Protein AF-A0A1B7ND28-F1 (afdb_monomer_lite)

Structure (mmCIF, N/CA/C/O backbone):
data_AF-A0A1B7ND28-F1
#
_entry.id   AF-A0A1B7ND28-F1
#
loop_
_atom_site.group_PDB
_atom_site.id
_atom_site.type_symbol
_atom_site.label_atom_id
_atom_site.label_alt_id
_atom_site.label_comp_id
_atom_site.label_asym_id
_atom_site.label_entity_id
_atom_site.label_seq_id
_atom_site.pdbx_PDB_ins_code
_atom_site.Cartn_x
_atom_site.Cartn_y
_atom_site.Cartn_z
_atom_site.occupancy
_atom_site.B_iso_or_equiv
_atom_site.auth_seq_id
_atom_site.auth_comp_id
_atom_site.auth_asym_id
_atom_site.auth_atom_id
_atom_site.pdbx_PDB_model_num
ATOM 1 N N . MET A 1 1 ? -68.894 58.416 50.153 1.00 42.75 1 MET A N 1
ATOM 2 C CA . MET A 1 1 ? -67.725 58.468 49.259 1.00 42.75 1 MET A CA 1
ATOM 3 C C . MET A 1 1 ? -67.075 57.110 49.312 1.00 42.75 1 MET A C 1
ATOM 5 O O . MET A 1 1 ? -66.572 56.715 50.354 1.00 42.75 1 MET A O 1
ATOM 9 N N . GLU A 1 2 ? -67.240 56.381 48.217 1.00 45.66 2 GLU A N 1
ATOM 10 C CA . GLU A 1 2 ? -66.531 55.149 47.903 1.00 45.66 2 GLU A CA 1
ATOM 11 C C . GLU A 1 2 ? -65.039 55.450 47.722 1.00 45.66 2 GLU A C 1
ATOM 13 O O . GLU A 1 2 ? -64.670 56.550 47.308 1.00 45.66 2 GLU A O 1
ATOM 18 N N . GLY A 1 3 ? -64.194 54.472 48.029 1.00 43.06 3 GLY A N 1
ATOM 19 C CA . GLY A 1 3 ? -62.749 54.578 47.871 1.00 43.06 3 GLY A CA 1
ATOM 20 C C . GLY A 1 3 ? -62.068 53.240 48.123 1.00 43.06 3 GLY A C 1
ATOM 21 O O . GLY A 1 3 ? -61.437 53.050 49.155 1.00 43.06 3 GLY A O 1
ATOM 22 N N . SER A 1 4 ? -62.250 52.312 47.183 1.00 51.44 4 SER A N 1
ATOM 23 C CA . SER A 1 4 ? -61.488 51.068 47.040 1.00 51.44 4 SER A CA 1
ATOM 24 C C . SER A 1 4 ? -60.022 51.331 46.678 1.00 51.44 4 SER A C 1
ATOM 26 O O . SER A 1 4 ? -59.762 52.146 45.799 1.00 51.44 4 SER A O 1
ATOM 28 N N . ALA A 1 5 ? -59.097 50.559 47.255 1.00 51.59 5 ALA A N 1
ATOM 29 C CA . ALA A 1 5 ? -57.836 50.124 46.631 1.00 51.59 5 ALA A CA 1
ATOM 30 C C . ALA A 1 5 ? -57.234 49.008 47.510 1.00 51.59 5 ALA A C 1
ATOM 32 O O . ALA A 1 5 ? -56.714 49.267 48.587 1.00 51.59 5 ALA A O 1
ATOM 33 N N . GLN A 1 6 ? -57.572 47.749 47.228 1.00 49.66 6 GLN A N 1
ATOM 34 C CA . GLN A 1 6 ? -56.722 46.805 46.486 1.00 49.66 6 GLN A CA 1
ATOM 35 C C . GLN A 1 6 ? -55.435 46.417 47.232 1.00 49.66 6 GLN A C 1
ATOM 37 O O . GLN A 1 6 ? -54.371 46.998 47.046 1.00 49.66 6 GLN A O 1
ATOM 42 N N . GLU A 1 7 ? -55.554 45.348 48.019 1.00 49.62 7 GLU A N 1
ATOM 43 C CA . GLU A 1 7 ? -54.448 44.468 48.387 1.00 49.62 7 GLU A CA 1
ATOM 44 C C . GLU A 1 7 ? -53.919 43.797 47.109 1.00 49.62 7 GLU A C 1
ATOM 46 O O . GLU A 1 7 ? -54.600 42.975 46.491 1.00 49.62 7 GLU A O 1
ATOM 51 N N . SER A 1 8 ? -52.715 44.171 46.667 1.00 47.38 8 SER A N 1
ATOM 52 C CA . SER A 1 8 ? -52.038 43.484 45.568 1.00 47.38 8 SER A CA 1
ATOM 53 C C . SER A 1 8 ? -51.200 42.332 46.110 1.00 47.38 8 SER A C 1
ATOM 55 O O . SER A 1 8 ? -50.167 42.519 46.752 1.00 47.38 8 SER A O 1
ATOM 57 N N . CYS A 1 9 ? -51.679 41.140 45.791 1.00 46.09 9 CYS A N 1
ATOM 58 C CA . CYS A 1 9 ? -50.982 39.870 45.803 1.00 46.09 9 CYS A CA 1
ATOM 59 C C . CYS A 1 9 ? -49.614 39.942 45.098 1.00 46.09 9 CYS A C 1
ATOM 61 O O . CYS A 1 9 ? -49.544 40.292 43.922 1.00 46.09 9 CYS A O 1
ATOM 63 N N . THR A 1 10 ? -48.557 39.499 45.778 1.00 43.78 10 THR A N 1
ATOM 64 C CA . THR A 1 10 ? -47.412 38.837 45.135 1.00 43.78 10 THR A CA 1
ATOM 65 C C . THR A 1 10 ? -46.958 37.687 46.024 1.00 43.78 10 THR A C 1
ATOM 67 O O . THR A 1 10 ? -46.136 37.851 46.923 1.00 43.78 10 THR A O 1
ATOM 70 N N . THR A 1 11 ? -47.525 36.506 45.789 1.00 49.38 11 THR A N 1
ATOM 71 C CA . THR A 1 11 ? -46.977 35.245 46.283 1.00 49.38 11 THR A CA 1
ATOM 72 C C . THR A 1 11 ? -45.696 34.944 45.513 1.00 49.38 11 THR A C 1
ATOM 74 O O . THR A 1 11 ? -45.744 34.665 44.314 1.00 49.38 11 THR A O 1
ATOM 77 N N . ASN A 1 12 ? -44.556 34.969 46.201 1.00 45.25 12 ASN A N 1
ATOM 78 C CA . ASN A 1 12 ? -43.350 34.302 45.730 1.00 45.25 12 ASN A CA 1
ATOM 79 C C . ASN A 1 12 ? -43.661 32.803 45.630 1.00 45.25 12 ASN A C 1
ATOM 81 O O . ASN A 1 12 ? -43.697 32.100 46.635 1.00 45.25 12 ASN A O 1
ATOM 85 N N . SER A 1 13 ? -43.937 32.326 44.417 1.00 44.53 13 SER A N 1
ATOM 86 C CA . SER A 1 13 ? -43.979 30.900 44.107 1.00 44.53 13 SER A CA 1
ATOM 87 C C . SER A 1 13 ? -42.540 30.391 44.051 1.00 44.53 13 SER A C 1
ATOM 89 O O . SER A 1 13 ? -41.927 30.281 42.992 1.00 44.53 13 SER A O 1
ATOM 91 N N . THR A 1 14 ? -41.964 30.126 45.220 1.00 46.34 14 THR A N 1
ATOM 92 C CA . THR A 1 14 ? -40.871 29.164 45.328 1.00 46.34 14 THR A CA 1
ATOM 93 C C . THR A 1 14 ? -41.498 27.789 45.153 1.00 46.34 14 THR A C 1
ATOM 95 O O . THR A 1 14 ? -42.226 27.308 46.019 1.00 46.34 14 THR A O 1
ATOM 98 N N . PHE A 1 15 ? -41.291 27.194 43.978 1.00 45.75 15 PHE A N 1
ATOM 99 C CA . PHE A 1 15 ? -41.587 25.791 43.709 1.00 45.75 15 PHE A CA 1
ATOM 100 C C . PHE A 1 15 ? -40.728 24.910 44.630 1.00 45.75 15 PHE A C 1
ATOM 102 O O . PHE A 1 15 ? -39.683 24.405 44.228 1.00 45.75 15 PHE A O 1
ATOM 109 N N . ASP A 1 16 ? -41.174 24.708 45.868 1.00 50.19 16 ASP A N 1
ATOM 110 C CA . ASP A 1 16 ? -40.684 23.629 46.721 1.00 50.19 16 ASP A CA 1
ATOM 111 C C . ASP A 1 16 ? -41.295 22.320 46.208 1.00 50.19 16 ASP A C 1
ATOM 113 O O . ASP A 1 16 ? -42.334 21.851 46.675 1.00 50.19 16 ASP A O 1
ATOM 117 N N . HIS A 1 17 ? -40.671 21.731 45.184 1.00 58.88 17 HIS A N 1
ATOM 118 C CA . HIS A 1 17 ? -40.895 20.326 44.851 1.00 58.88 17 HIS A CA 1
ATOM 119 C C . HIS A 1 17 ? -40.363 19.474 46.008 1.00 58.88 17 HIS A C 1
ATOM 121 O O . HIS A 1 17 ? -39.187 19.113 46.054 1.00 58.88 17 HIS A O 1
ATOM 127 N N . GLN A 1 18 ? -41.234 19.171 46.972 1.00 62.00 18 GLN A N 1
ATOM 128 C CA . GLN A 1 18 ? -40.961 18.150 47.975 1.00 62.00 18 GLN A CA 1
ATOM 129 C C . GLN A 1 18 ? -40.888 16.798 47.265 1.00 62.00 18 GLN A C 1
ATOM 131 O O . GLN A 1 18 ? -41.914 16.195 46.954 1.00 62.00 18 GLN A O 1
ATOM 136 N N . ILE A 1 19 ? -39.662 16.349 46.993 1.00 66.81 19 ILE A N 1
ATOM 137 C CA . ILE A 1 19 ? -39.383 15.025 46.437 1.00 66.81 19 ILE A CA 1
ATOM 138 C C . ILE A 1 19 ? -40.032 13.989 47.352 1.00 66.81 19 ILE A C 1
ATOM 140 O O . ILE A 1 19 ? -39.739 13.909 48.550 1.00 66.81 19 ILE A O 1
ATOM 144 N N . THR A 1 20 ? -40.939 13.200 46.791 1.00 80.50 20 THR A N 1
ATOM 145 C CA . THR A 1 20 ? -41.683 12.202 47.549 1.00 80.50 20 THR A CA 1
ATOM 146 C C . THR A 1 20 ? -40.748 11.077 47.997 1.00 80.50 20 THR A C 1
ATOM 148 O O . THR A 1 20 ? -39.746 10.755 47.356 1.00 80.50 20 THR A O 1
ATOM 151 N N . GLN A 1 21 ? -41.065 10.424 49.117 1.00 79.75 21 GLN A N 1
ATOM 152 C CA . GLN A 1 21 ? -40.276 9.281 49.599 1.00 79.75 21 GLN A CA 1
ATOM 153 C C . GLN A 1 21 ? -40.171 8.152 48.556 1.00 79.75 21 GLN A C 1
ATOM 155 O O . GLN A 1 21 ? -39.178 7.425 48.529 1.00 79.75 21 GLN A O 1
ATOM 160 N N . TRP A 1 22 ? -41.170 8.031 47.678 1.00 79.69 22 TRP A N 1
ATOM 161 C CA . TRP A 1 22 ? -41.182 7.075 46.575 1.00 79.69 22 TRP A CA 1
ATOM 162 C C . TRP A 1 22 ? -40.170 7.428 45.483 1.00 79.69 22 TRP A C 1
ATOM 164 O O . TRP A 1 22 ? -39.409 6.554 45.081 1.00 79.69 22 TRP A O 1
ATOM 174 N N . GLU A 1 23 ? -40.089 8.696 45.076 1.00 79.19 23 GLU A N 1
ATOM 175 C CA . GLU A 1 23 ? -39.084 9.173 44.114 1.00 79.19 23 GLU A CA 1
ATOM 176 C C . GLU A 1 23 ? -37.661 9.014 44.662 1.00 79.19 23 GLU A C 1
ATOM 178 O O . GLU A 1 23 ? -36.769 8.555 43.953 1.00 79.19 23 GLU A O 1
ATOM 183 N N . ASN A 1 24 ? -37.456 9.289 45.955 1.00 82.44 24 ASN A N 1
ATOM 184 C CA . ASN A 1 24 ? -36.169 9.053 46.613 1.00 82.44 24 ASN A CA 1
ATOM 185 C C . ASN A 1 24 ? -35.783 7.567 46.617 1.00 82.44 24 ASN A C 1
ATOM 187 O O . ASN A 1 24 ? -34.635 7.217 46.344 1.00 82.44 24 ASN A O 1
ATOM 191 N N . ARG A 1 25 ? -36.735 6.673 46.902 1.00 83.94 25 ARG A N 1
ATOM 192 C CA . ARG A 1 25 ? -36.497 5.225 46.875 1.00 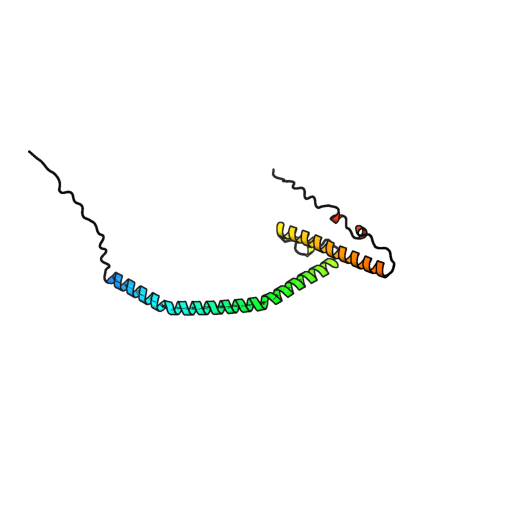83.94 25 ARG A CA 1
ATOM 193 C C . ARG A 1 25 ? -36.154 4.732 45.468 1.00 83.94 25 ARG A C 1
ATOM 195 O O . ARG A 1 25 ? -35.274 3.883 45.330 1.00 83.94 25 ARG A O 1
ATOM 202 N N . ASP A 1 26 ? -36.832 5.243 44.447 1.00 85.12 26 ASP A N 1
ATOM 203 C CA . ASP A 1 26 ? -36.615 4.824 43.061 1.00 85.12 26 ASP A CA 1
ATOM 204 C C . ASP A 1 26 ? -35.274 5.340 42.511 1.00 85.12 26 ASP A C 1
ATOM 206 O O . ASP A 1 26 ? -34.514 4.589 41.890 1.00 85.12 26 ASP A O 1
ATOM 210 N N . ALA A 1 27 ? -34.907 6.580 42.854 1.00 82.81 27 ALA A N 1
ATOM 211 C CA . ALA A 1 27 ? -33.592 7.145 42.560 1.00 82.81 27 ALA A CA 1
ATOM 212 C C . ALA A 1 27 ? -32.461 6.346 43.232 1.00 82.81 27 ALA A C 1
ATOM 214 O O . ALA A 1 27 ? -31.471 6.011 42.581 1.00 82.81 27 ALA A O 1
ATOM 215 N N . LEU A 1 28 ? -32.628 5.968 44.505 1.00 83.00 28 LEU A N 1
ATOM 216 C CA . LEU A 1 28 ? -31.667 5.123 45.219 1.00 83.00 28 LEU A CA 1
ATOM 217 C C . LEU A 1 28 ? -31.552 3.733 44.588 1.00 83.00 28 LEU A C 1
ATOM 219 O O . LEU A 1 28 ? -30.445 3.248 44.390 1.00 83.00 28 LEU A O 1
ATOM 223 N N . CYS A 1 29 ? -32.671 3.108 44.215 1.00 85.56 29 CYS A N 1
ATOM 224 C CA . CYS A 1 29 ? -32.656 1.792 43.577 1.00 85.56 29 CYS A CA 1
ATOM 225 C C . CYS A 1 29 ? -31.971 1.830 42.201 1.00 85.56 29 CYS A C 1
ATOM 227 O O . CYS A 1 29 ? -31.218 0.920 41.848 1.00 85.56 29 CYS A O 1
ATOM 229 N N . THR A 1 30 ? -32.188 2.905 41.441 1.00 84.88 30 THR A N 1
ATOM 230 C CA . THR A 1 30 ? -31.516 3.146 40.159 1.00 84.88 30 THR A CA 1
ATOM 231 C C . THR A 1 30 ? -30.016 3.359 40.351 1.00 84.88 30 THR A C 1
ATOM 233 O O . THR A 1 30 ? -29.222 2.755 39.633 1.00 84.88 30 THR A O 1
ATOM 236 N N . LEU A 1 31 ? -29.618 4.143 41.357 1.00 79.25 31 LEU A N 1
ATOM 237 C CA . LEU A 1 31 ? -28.215 4.361 41.704 1.00 79.25 31 LEU A CA 1
ATOM 238 C C . LEU A 1 31 ? -27.523 3.053 42.104 1.00 79.25 31 LEU A C 1
ATOM 240 O O . LEU A 1 31 ? -26.437 2.779 41.608 1.00 79.25 31 LEU A O 1
ATOM 244 N N . THR A 1 32 ? -28.153 2.222 42.940 1.00 80.56 32 THR A N 1
ATOM 245 C CA . THR A 1 32 ? -27.598 0.919 43.337 1.00 80.56 32 THR A CA 1
ATOM 246 C C . THR A 1 32 ? -27.384 0.016 42.126 1.00 80.56 32 THR A C 1
ATOM 248 O O . THR A 1 32 ? -26.287 -0.496 41.946 1.00 80.56 32 THR A O 1
ATOM 251 N N . LYS A 1 33 ? -28.372 -0.096 41.225 1.00 81.69 33 LYS A N 1
ATOM 252 C CA . LYS A 1 33 ? -28.216 -0.861 39.974 1.00 81.69 33 LYS A CA 1
ATOM 253 C C . LYS A 1 33 ? -27.081 -0.326 39.099 1.00 81.69 33 LYS A C 1
ATOM 255 O O . LYS A 1 33 ? -26.376 -1.110 38.468 1.00 81.69 33 LYS A O 1
ATOM 260 N N . LEU A 1 34 ? -26.910 0.997 39.048 1.00 73.12 34 LEU A N 1
ATOM 261 C CA . LEU A 1 34 ? -25.834 1.624 38.288 1.00 73.12 34 LEU A CA 1
ATOM 262 C C . LEU A 1 34 ? -24.470 1.282 38.899 1.00 73.12 34 LEU A C 1
ATOM 264 O O . LEU A 1 34 ? -23.587 0.823 38.180 1.00 73.12 34 LEU A O 1
ATOM 268 N N . VAL A 1 35 ? -24.324 1.434 40.217 1.00 76.06 35 VAL A N 1
ATOM 269 C CA . VAL A 1 35 ? -23.106 1.099 40.971 1.00 76.06 35 VAL A CA 1
ATOM 270 C C . VAL A 1 35 ? -22.758 -0.383 40.823 1.00 76.06 35 VAL A C 1
ATOM 272 O O . VAL A 1 35 ? -21.609 -0.704 40.537 1.00 76.06 35 VAL A O 1
ATOM 275 N N . ASP A 1 36 ? -23.746 -1.273 40.905 1.00 79.06 36 ASP A N 1
ATOM 276 C CA . ASP A 1 36 ? -23.551 -2.717 40.727 1.00 79.06 36 ASP A CA 1
ATOM 277 C C . ASP A 1 36 ? -23.125 -3.082 39.292 1.00 79.06 36 ASP A C 1
ATOM 279 O O . ASP A 1 36 ? -22.480 -4.108 39.068 1.0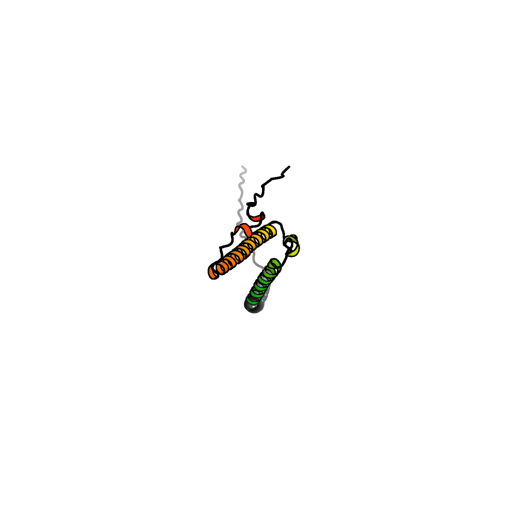0 79.06 36 ASP A O 1
ATOM 283 N N . SER A 1 37 ? -23.453 -2.241 38.304 1.00 75.62 37 SER A N 1
ATOM 284 C CA . SER A 1 37 ? -23.070 -2.443 36.901 1.00 75.62 37 SER A CA 1
ATOM 285 C C . SER A 1 37 ? -21.663 -1.938 36.552 1.00 75.62 37 SER A C 1
ATOM 287 O O . SER A 1 37 ? -21.079 -2.413 35.575 1.00 75.62 37 SER A O 1
ATOM 289 N N . VAL A 1 38 ? -21.082 -1.030 37.348 1.00 72.94 38 VAL A N 1
ATOM 290 C CA . VAL A 1 38 ? -19.741 -0.457 37.106 1.00 72.94 38 VAL A CA 1
ATOM 291 C C . VAL A 1 38 ? -18.639 -1.530 37.033 1.00 72.94 38 VAL A C 1
ATOM 293 O O . VAL A 1 38 ? -17.911 -1.540 36.040 1.00 72.94 38 VAL A O 1
ATOM 296 N N . PRO A 1 39 ? -18.549 -2.513 37.953 1.00 77.19 39 PRO A N 1
ATOM 297 C CA . PRO A 1 39 ? -17.541 -3.577 37.866 1.00 77.19 39 PRO A CA 1
ATOM 298 C C . PRO A 1 39 ? -17.661 -4.433 36.592 1.00 77.19 39 PRO A C 1
ATOM 300 O O . PRO A 1 39 ? -16.668 -4.924 36.049 1.00 77.19 39 PRO A O 1
ATOM 303 N N . VAL A 1 40 ? -18.885 -4.612 36.084 1.00 80.31 40 VAL A N 1
ATOM 304 C CA . VAL A 1 40 ? -19.146 -5.355 34.840 1.00 80.31 40 VAL A CA 1
ATOM 305 C C . VAL A 1 40 ? -18.707 -4.543 33.618 1.00 80.31 40 VAL A C 1
ATOM 307 O O . VAL A 1 40 ? -18.227 -5.107 32.636 1.00 80.31 40 VAL A O 1
ATOM 310 N N . LEU A 1 41 ? -18.843 -3.218 33.662 1.00 75.75 41 LEU A N 1
ATOM 311 C CA . LEU A 1 41 ? -18.348 -2.339 32.603 1.00 75.75 41 LEU A CA 1
ATOM 312 C C . LEU A 1 41 ? -16.818 -2.288 32.591 1.00 75.75 41 LEU A C 1
ATOM 314 O O . LEU A 1 41 ? -16.229 -2.446 31.524 1.00 75.75 41 LEU A O 1
ATOM 318 N N . ASP A 1 42 ? -16.176 -2.175 33.753 1.00 81.31 42 ASP A N 1
ATOM 319 C CA . ASP A 1 42 ? -14.712 -2.149 33.860 1.00 81.31 42 ASP A CA 1
ATOM 320 C C . ASP A 1 42 ? -14.074 -3.443 33.338 1.00 81.31 42 ASP A C 1
ATOM 322 O O . ASP A 1 42 ? -13.107 -3.414 32.572 1.00 81.31 42 ASP A O 1
ATOM 326 N N . THR A 1 43 ? -14.654 -4.597 33.680 1.00 82.94 43 THR A N 1
ATOM 327 C CA . THR A 1 43 ? -14.192 -5.897 33.164 1.00 82.94 43 THR A CA 1
ATOM 328 C C . THR A 1 43 ? -14.346 -6.003 31.646 1.00 82.94 43 THR A C 1
ATOM 330 O O . THR A 1 43 ? -13.405 -6.416 30.966 1.00 82.94 43 THR A O 1
ATOM 333 N N . ARG A 1 44 ? -15.471 -5.546 31.082 1.00 77.94 44 ARG A N 1
ATOM 334 C CA . ARG A 1 44 ? -15.687 -5.512 29.623 1.00 77.94 44 ARG A CA 1
ATOM 335 C C . ARG A 1 44 ? -14.749 -4.549 28.897 1.00 77.94 44 ARG A C 1
ATOM 337 O O . ARG A 1 44 ? -14.314 -4.852 27.784 1.00 77.94 44 ARG A O 1
ATOM 344 N N . ILE A 1 45 ? -14.425 -3.404 29.499 1.00 84.06 45 ILE A N 1
ATOM 345 C CA . ILE A 1 45 ? -13.454 -2.448 28.949 1.00 84.06 45 ILE A CA 1
ATOM 346 C C . ILE A 1 45 ? -12.066 -3.094 28.891 1.00 84.06 45 ILE A C 1
ATOM 348 O O . ILE A 1 45 ? -11.419 -3.046 27.845 1.00 84.06 45 ILE A O 1
ATOM 352 N N . LEU A 1 46 ? -11.640 -3.768 29.964 1.00 87.75 46 LEU A N 1
ATOM 353 C CA . LEU A 1 46 ? -10.360 -4.483 30.009 1.00 87.75 46 LEU A CA 1
ATOM 354 C C . LEU A 1 46 ? -10.288 -5.629 28.988 1.00 87.75 46 LEU A C 1
ATOM 356 O O . LEU A 1 46 ? -9.266 -5.810 28.327 1.00 87.75 46 LEU A O 1
ATOM 360 N N . GLU A 1 47 ? -11.361 -6.402 28.825 1.00 86.75 47 GLU A N 1
ATOM 361 C CA . GLU A 1 47 ? -11.434 -7.448 27.797 1.00 86.75 47 GLU A CA 1
ATOM 362 C C . GLU A 1 47 ? -11.363 -6.868 26.381 1.00 86.75 47 GLU A C 1
ATOM 364 O O . GLU A 1 47 ? -10.633 -7.387 25.536 1.00 86.75 47 GLU A O 1
ATOM 369 N N . SER A 1 48 ? -12.057 -5.755 26.137 1.00 80.94 48 SER A N 1
ATOM 370 C CA . SER A 1 48 ? -12.027 -5.056 24.849 1.00 80.94 48 SER A CA 1
ATOM 371 C C . SER A 1 48 ? -10.629 -4.522 24.533 1.00 80.94 48 SER A C 1
ATOM 373 O O . SER A 1 48 ? -10.153 -4.691 23.412 1.00 80.94 48 SER A O 1
ATOM 375 N N . GLN A 1 49 ? -9.935 -3.949 25.522 1.00 86.88 49 GLN A N 1
ATOM 376 C CA . GLN A 1 49 ? -8.539 -3.522 25.381 1.00 86.88 49 GLN A CA 1
ATOM 377 C C . GLN A 1 49 ? -7.627 -4.701 25.026 1.00 86.88 49 GLN A C 1
ATOM 379 O O . GLN A 1 49 ? -6.891 -4.623 24.049 1.00 86.88 49 GLN A O 1
ATOM 384 N N . ARG A 1 50 ? -7.750 -5.840 25.720 1.00 90.12 50 ARG A N 1
ATOM 385 C CA . ARG A 1 50 ? -6.965 -7.049 25.408 1.00 90.12 50 ARG A CA 1
ATOM 386 C C . ARG A 1 50 ? -7.218 -7.578 23.994 1.00 90.12 50 ARG A C 1
ATOM 388 O O . ARG A 1 50 ? -6.288 -8.051 23.340 1.00 90.12 50 ARG A O 1
ATOM 395 N N . LEU A 1 51 ? -8.464 -7.532 23.520 1.00 90.38 51 LEU A N 1
ATOM 396 C CA . LEU A 1 51 ? -8.809 -7.933 22.153 1.00 90.38 51 LEU A CA 1
ATOM 397 C C . LEU A 1 51 ? -8.214 -6.975 21.116 1.00 90.38 51 LEU A C 1
ATOM 399 O O . LEU A 1 51 ? -7.695 -7.439 20.100 1.00 90.38 51 LEU A O 1
ATOM 403 N N . LEU A 1 52 ? -8.252 -5.667 21.381 1.00 88.81 52 LEU A N 1
ATOM 404 C CA . LEU A 1 52 ? -7.637 -4.652 20.526 1.00 88.81 52 LEU A CA 1
ATOM 405 C C . LEU A 1 52 ? -6.116 -4.803 20.473 1.00 88.81 52 LEU A C 1
ATOM 407 O O . LEU A 1 52 ? -5.555 -4.792 19.379 1.00 88.81 52 LEU A O 1
ATOM 411 N N . ASP A 1 53 ? -5.464 -5.032 21.612 1.00 90.50 53 ASP A N 1
ATOM 412 C CA . ASP A 1 53 ? -4.019 -5.266 21.676 1.00 90.50 53 ASP A CA 1
ATOM 413 C C . ASP A 1 53 ? -3.630 -6.503 20.861 1.00 90.50 53 ASP A C 1
ATOM 415 O O . ASP A 1 53 ? -2.723 -6.451 20.030 1.00 90.50 53 ASP A O 1
ATOM 419 N N . ARG A 1 54 ? -4.379 -7.603 21.012 1.00 89.00 54 ARG A N 1
ATOM 420 C CA . ARG A 1 54 ? -4.154 -8.831 20.238 1.00 89.00 54 ARG A CA 1
ATOM 421 C C . ARG A 1 54 ? -4.368 -8.617 18.739 1.00 89.00 54 ARG A C 1
ATOM 423 O O . ARG A 1 54 ? -3.595 -9.132 17.932 1.00 89.00 54 ARG A O 1
ATOM 430 N N . ALA A 1 55 ? -5.394 -7.860 18.354 1.00 82.44 55 ALA A N 1
ATOM 431 C CA . ALA A 1 55 ? -5.632 -7.502 16.959 1.00 82.44 55 ALA A CA 1
ATOM 432 C C . ALA A 1 55 ? -4.501 -6.624 16.399 1.00 82.44 55 ALA A C 1
ATOM 434 O O . ALA A 1 55 ? -4.056 -6.847 15.274 1.00 82.44 55 ALA A O 1
ATOM 435 N N . ALA A 1 56 ? -3.987 -5.675 17.185 1.00 85.12 56 ALA A N 1
ATOM 436 C CA . ALA A 1 56 ? -2.851 -4.842 16.803 1.00 85.12 56 ALA A CA 1
ATOM 437 C C . ALA A 1 56 ? -1.572 -5.671 16.603 1.00 85.12 56 ALA A C 1
ATOM 439 O O . ALA A 1 56 ? -0.855 -5.453 15.623 1.00 85.12 56 ALA A O 1
ATOM 440 N N . THR A 1 57 ? -1.311 -6.663 17.462 1.00 87.69 57 THR A N 1
ATOM 441 C CA . THR A 1 57 ? -0.186 -7.597 17.283 1.00 87.69 57 THR A CA 1
ATOM 442 C C . THR A 1 57 ? -0.322 -8.384 15.981 1.00 87.69 57 THR A C 1
ATOM 444 O O . THR A 1 57 ? 0.598 -8.374 15.168 1.00 87.69 57 THR A O 1
ATOM 447 N N . LEU A 1 58 ? -1.495 -8.975 15.724 1.00 85.44 58 LEU A N 1
ATOM 448 C CA . LEU A 1 58 ? -1.755 -9.719 14.487 1.00 85.44 58 LEU A CA 1
ATOM 449 C C . LEU A 1 58 ? -1.592 -8.841 13.240 1.00 85.44 58 LEU A C 1
ATOM 451 O O . LEU A 1 58 ? -0.989 -9.264 12.258 1.00 85.44 58 LEU A O 1
ATOM 455 N N . MET A 1 59 ? -2.084 -7.600 13.271 1.00 78.31 59 MET A N 1
ATOM 456 C CA . MET A 1 59 ? -1.869 -6.658 12.170 1.00 78.31 59 MET A CA 1
ATOM 457 C C . MET A 1 59 ? -0.382 -6.354 11.972 1.00 78.31 59 MET A C 1
ATOM 459 O O . MET A 1 59 ? 0.089 -6.335 10.838 1.00 78.31 59 MET A O 1
ATOM 463 N N . THR A 1 60 ? 0.374 -6.175 13.054 1.00 83.50 60 THR A N 1
ATOM 464 C CA . THR A 1 60 ? 1.820 -5.917 12.989 1.00 83.50 60 THR A CA 1
ATOM 465 C C . THR A 1 60 ? 2.585 -7.096 12.380 1.00 83.50 60 THR A C 1
ATOM 467 O O . THR A 1 60 ? 3.535 -6.880 11.631 1.00 83.50 60 THR A O 1
ATOM 470 N N . GLU A 1 61 ? 2.152 -8.332 12.635 1.00 83.44 61 GLU A N 1
ATOM 471 C CA . GLU A 1 61 ? 2.749 -9.547 12.063 1.00 83.44 61 GLU A CA 1
ATOM 472 C C . GLU A 1 61 ? 2.380 -9.758 10.585 1.00 83.44 61 GLU A C 1
ATOM 474 O O . GLU A 1 61 ? 3.217 -10.171 9.783 1.00 83.44 61 GLU A O 1
ATOM 479 N N . VAL A 1 62 ? 1.137 -9.452 10.197 1.00 80.50 62 VAL A N 1
ATOM 480 C CA . VAL A 1 62 ? 0.625 -9.710 8.839 1.00 80.50 62 VAL A CA 1
ATOM 481 C C . VAL A 1 62 ? 1.026 -8.618 7.841 1.00 80.50 62 VAL A C 1
ATOM 483 O O . VAL A 1 62 ? 1.271 -8.912 6.668 1.00 80.50 62 VAL A O 1
ATOM 486 N N . VAL A 1 63 ? 1.123 -7.356 8.274 1.00 80.75 63 VAL A N 1
ATOM 487 C CA . VAL A 1 63 ? 1.429 -6.208 7.398 1.00 80.75 63 VAL A CA 1
ATOM 488 C C . VAL A 1 63 ? 2.743 -6.369 6.613 1.00 80.75 63 VAL A C 1
ATOM 490 O O . VAL A 1 63 ? 2.732 -6.092 5.409 1.00 80.75 63 VAL A O 1
ATOM 493 N N . PRO A 1 64 ? 3.861 -6.833 7.204 1.00 82.69 64 PRO A N 1
ATOM 494 C CA . PRO A 1 64 ? 5.098 -7.076 6.464 1.00 82.69 64 PRO A CA 1
ATOM 495 C C . PRO A 1 64 ? 4.932 -8.105 5.340 1.00 82.69 64 PRO A C 1
ATOM 497 O O . PRO A 1 64 ? 5.336 -7.832 4.210 1.00 82.69 64 PRO A O 1
ATOM 500 N N . GLY A 1 65 ? 4.275 -9.237 5.617 1.00 80.06 65 GLY A N 1
ATOM 501 C CA . GLY A 1 65 ? 4.033 -10.282 4.618 1.00 80.06 65 GLY A CA 1
ATOM 502 C C . GLY A 1 65 ? 3.110 -9.812 3.492 1.00 80.06 65 GLY A C 1
ATOM 503 O O . GLY A 1 65 ? 3.354 -10.092 2.319 1.00 80.06 65 GLY A O 1
ATOM 504 N N . LEU A 1 66 ? 2.092 -9.013 3.823 1.00 75.69 66 LEU A N 1
ATOM 505 C CA . LEU A 1 66 ? 1.224 -8.390 2.825 1.00 75.69 66 LEU A CA 1
ATOM 506 C C . LEU A 1 66 ? 1.999 -7.400 1.944 1.00 75.69 66 LEU A C 1
ATOM 508 O O . LEU A 1 66 ? 1.819 -7.379 0.726 1.00 75.69 66 LEU A O 1
ATOM 512 N N . ARG A 1 67 ? 2.885 -6.595 2.540 1.00 79.88 67 ARG A N 1
ATOM 513 C CA . ARG A 1 67 ? 3.739 -5.658 1.801 1.00 79.88 67 ARG A CA 1
ATOM 514 C C . ARG A 1 67 ? 4.671 -6.396 0.846 1.00 79.88 67 ARG A C 1
ATOM 516 O O . ARG A 1 67 ? 4.792 -5.986 -0.306 1.00 79.88 67 ARG A O 1
ATOM 523 N N . GLU A 1 68 ? 5.294 -7.480 1.297 1.00 81.25 68 GLU A N 1
ATOM 524 C CA . GLU A 1 68 ? 6.153 -8.317 0.459 1.00 81.25 68 GLU A CA 1
ATOM 525 C C . GLU A 1 68 ? 5.373 -8.947 -0.703 1.00 81.25 68 GLU A C 1
ATOM 527 O O . GLU A 1 68 ? 5.803 -8.850 -1.854 1.00 81.25 68 GLU A O 1
ATOM 532 N N . ALA A 1 69 ? 4.181 -9.492 -0.442 1.00 76.62 69 ALA A N 1
ATOM 533 C CA . ALA A 1 69 ? 3.306 -10.038 -1.478 1.00 76.62 69 ALA A CA 1
A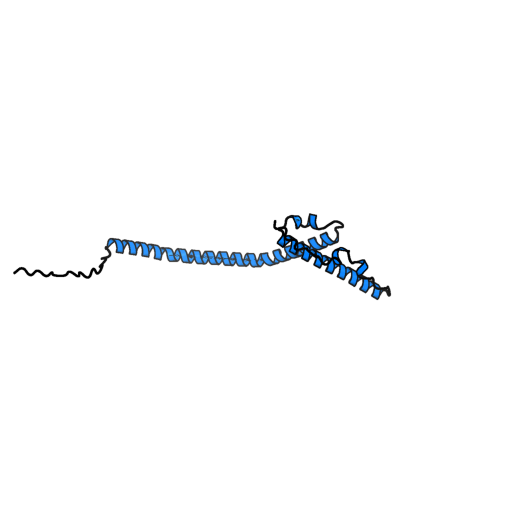TOM 534 C C . ALA A 1 69 ? 2.887 -8.975 -2.511 1.00 76.62 69 ALA A C 1
ATOM 536 O O . ALA A 1 69 ? 2.901 -9.239 -3.716 1.00 76.62 69 ALA A O 1
ATOM 537 N N . CYS A 1 70 ? 2.566 -7.755 -2.069 1.00 77.56 70 CYS A N 1
ATOM 538 C CA . CYS A 1 70 ? 2.258 -6.633 -2.958 1.00 77.56 70 CYS A CA 1
ATOM 539 C C . CYS A 1 70 ? 3.454 -6.249 -3.839 1.00 77.56 70 CYS A C 1
ATOM 541 O O . CYS A 1 70 ? 3.290 -6.114 -5.051 1.00 77.56 70 CYS A O 1
ATOM 543 N N . MET A 1 71 ? 4.655 -6.138 -3.262 1.00 79.44 71 MET A N 1
ATOM 544 C CA . MET A 1 7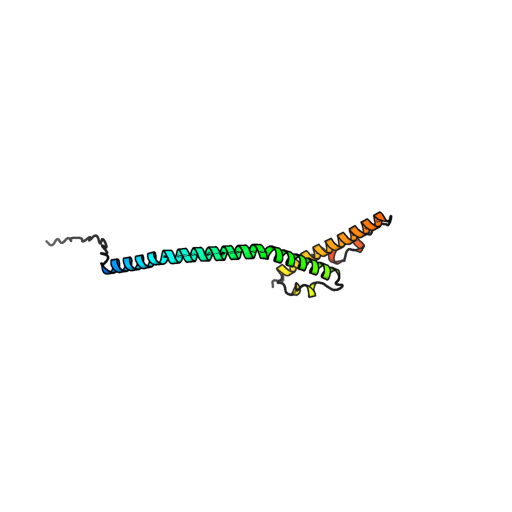1 ? 5.885 -5.845 -4.011 1.00 79.44 71 MET A CA 1
ATOM 545 C C . MET A 1 71 ? 6.211 -6.955 -5.021 1.00 79.44 71 MET A C 1
ATOM 547 O O . MET A 1 71 ? 6.595 -6.680 -6.158 1.00 79.44 71 MET A O 1
ATOM 551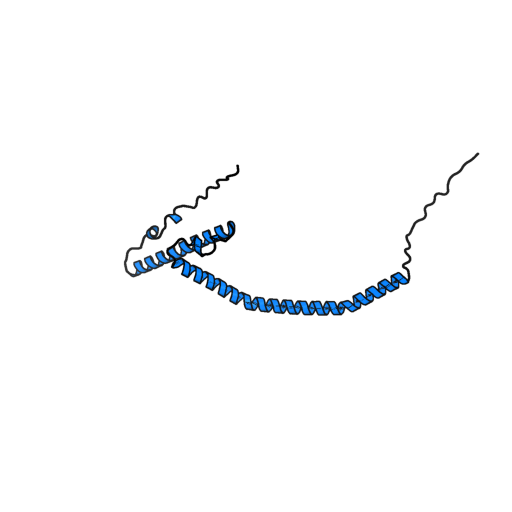 N N . MET A 1 72 ? 6.029 -8.220 -4.633 1.00 79.44 72 MET A N 1
ATOM 552 C CA . MET A 1 72 ? 6.240 -9.366 -5.519 1.00 79.44 72 MET A CA 1
ATOM 553 C C . MET A 1 72 ? 5.249 -9.354 -6.687 1.00 79.44 72 MET A C 1
ATOM 555 O O . MET A 1 72 ? 5.650 -9.560 -7.831 1.00 79.44 72 MET A O 1
ATOM 559 N N . ARG A 1 73 ? 3.975 -9.041 -6.422 1.00 81.94 73 ARG A N 1
ATOM 560 C CA . ARG A 1 73 ? 2.949 -8.858 -7.456 1.00 81.94 73 ARG A CA 1
ATOM 561 C C . ARG A 1 73 ? 3.323 -7.741 -8.427 1.00 81.94 73 ARG A C 1
ATOM 563 O O . ARG A 1 73 ? 3.245 -7.955 -9.630 1.00 81.94 73 ARG A O 1
ATOM 570 N N . GLU A 1 74 ? 3.767 -6.585 -7.934 1.00 76.62 74 GLU A N 1
ATOM 571 C CA . GLU A 1 74 ? 4.208 -5.467 -8.783 1.00 76.62 74 GLU A CA 1
ATOM 572 C C . GLU A 1 74 ? 5.398 -5.844 -9.673 1.00 76.62 74 GLU A C 1
ATOM 574 O O . GLU A 1 74 ? 5.436 -5.495 -10.857 1.00 76.62 74 GLU A O 1
ATOM 579 N N . LYS A 1 75 ? 6.356 -6.598 -9.128 1.00 78.06 75 LYS A N 1
ATOM 580 C CA . LYS A 1 75 ? 7.506 -7.084 -9.892 1.00 78.06 75 LYS A CA 1
ATOM 581 C C . LYS A 1 75 ? 7.084 -8.069 -10.982 1.00 78.06 75 LYS A C 1
ATOM 583 O O . LYS A 1 75 ? 7.465 -7.892 -12.134 1.00 78.06 75 LYS A O 1
ATOM 588 N N . LEU A 1 76 ? 6.241 -9.046 -10.643 1.00 73.50 76 LEU A N 1
ATOM 589 C CA . LEU A 1 76 ? 5.698 -10.010 -11.603 1.00 73.50 76 LEU A CA 1
ATOM 590 C C . LEU A 1 76 ? 4.857 -9.330 -12.687 1.00 73.50 76 LEU A C 1
ATOM 592 O O . LEU A 1 76 ? 4.969 -9.685 -13.857 1.00 73.50 76 LEU A O 1
ATOM 596 N N . GLU A 1 77 ? 4.050 -8.329 -12.326 1.00 72.56 77 GLU A N 1
ATOM 597 C CA . GLU A 1 77 ? 3.325 -7.498 -13.290 1.00 72.56 77 GLU A CA 1
ATOM 598 C C . GLU A 1 77 ? 4.297 -6.808 -14.250 1.00 72.56 77 GLU A C 1
ATOM 600 O O . GLU A 1 77 ? 4.103 -6.853 -15.464 1.00 72.56 77 GLU A O 1
ATOM 605 N N . THR A 1 78 ? 5.369 -6.211 -13.729 1.00 71.62 78 THR A N 1
ATOM 606 C CA . THR A 1 78 ? 6.384 -5.527 -14.540 1.00 71.62 78 THR A CA 1
ATOM 607 C C . THR A 1 78 ? 7.071 -6.493 -15.505 1.00 71.62 78 THR A C 1
ATOM 609 O O . THR A 1 78 ? 7.082 -6.233 -16.711 1.00 71.62 78 THR A O 1
ATOM 612 N N . ASP A 1 79 ? 7.544 -7.639 -15.010 1.00 72.06 79 ASP A N 1
ATOM 613 C CA . ASP A 1 79 ? 8.196 -8.681 -15.812 1.00 72.06 79 ASP A CA 1
ATOM 614 C C . ASP A 1 79 ? 7.249 -9.235 -16.892 1.00 72.06 79 ASP A C 1
ATOM 616 O O . ASP A 1 79 ? 7.629 -9.428 -18.052 1.00 72.06 79 ASP A O 1
ATOM 620 N N . TYR A 1 80 ? 5.976 -9.438 -16.546 1.00 65.19 80 TYR A N 1
ATOM 621 C CA . TYR A 1 80 ? 4.950 -9.877 -17.488 1.00 65.19 80 TYR A CA 1
ATOM 622 C C . TYR A 1 80 ? 4.675 -8.815 -18.565 1.00 65.19 80 TYR A C 1
ATOM 624 O O . TYR A 1 80 ? 4.603 -9.126 -19.758 1.00 65.19 80 TYR A O 1
ATOM 632 N N . PHE A 1 81 ? 4.596 -7.536 -18.184 1.00 62.34 81 PHE A N 1
ATOM 633 C CA . PHE A 1 81 ? 4.424 -6.440 -19.133 1.00 62.34 81 PHE A CA 1
ATOM 634 C C . PHE A 1 81 ? 5.646 -6.230 -20.026 1.00 62.34 81 PHE A C 1
ATOM 636 O O . PHE A 1 81 ? 5.479 -5.802 -21.168 1.00 62.34 81 PHE A O 1
ATOM 643 N N . GLU A 1 82 ? 6.867 -6.471 -19.564 1.00 64.12 82 GLU A N 1
ATOM 644 C CA . GLU A 1 82 ? 8.055 -6.366 -20.416 1.00 64.12 82 GLU A CA 1
ATOM 645 C C . GLU A 1 82 ? 8.044 -7.364 -21.578 1.00 64.12 82 GLU A C 1
ATOM 647 O O . GLU A 1 82 ? 8.499 -7.025 -22.671 1.00 64.12 82 GLU A O 1
ATOM 652 N N . ASN A 1 83 ? 7.457 -8.543 -21.369 1.00 64.00 83 ASN A N 1
ATOM 653 C CA . ASN A 1 83 ? 7.443 -9.628 -22.346 1.00 64.00 83 ASN A CA 1
ATOM 654 C C . ASN A 1 83 ? 6.238 -9.599 -23.309 1.00 64.00 83 ASN A C 1
ATOM 656 O O . ASN A 1 83 ? 6.229 -10.318 -24.310 1.00 64.00 83 ASN A O 1
ATOM 660 N N . MET A 1 84 ? 5.228 -8.754 -23.066 1.00 54.94 84 MET A N 1
ATOM 661 C CA . MET A 1 84 ? 4.051 -8.656 -23.937 1.00 54.94 84 MET A CA 1
ATOM 662 C C . MET A 1 84 ? 4.253 -7.710 -25.133 1.00 54.94 84 MET A C 1
ATOM 664 O O . MET A 1 84 ? 4.524 -6.519 -24.979 1.00 54.94 84 MET A O 1
ATOM 668 N N . LYS A 1 85 ? 4.025 -8.243 -26.344 1.00 52.38 85 LYS A N 1
ATOM 669 C CA . LYS A 1 85 ? 4.128 -7.534 -27.639 1.00 52.38 85 LYS A CA 1
ATOM 670 C C . LYS A 1 85 ? 2.874 -6.725 -28.044 1.00 52.38 85 LYS A C 1
ATOM 672 O O . LYS A 1 85 ? 2.882 -6.113 -29.107 1.00 52.38 85 LYS A O 1
ATOM 677 N N . VAL A 1 86 ? 1.802 -6.703 -27.241 1.00 51.69 86 VAL A N 1
ATOM 678 C CA . VAL A 1 86 ? 0.490 -6.098 -27.592 1.00 51.69 86 VAL A CA 1
ATOM 679 C C . VAL A 1 86 ? 0.069 -5.017 -26.575 1.00 51.69 86 VAL A C 1
ATOM 681 O O . VAL A 1 86 ? 0.542 -5.014 -25.439 1.00 51.69 86 VAL A O 1
ATOM 684 N N . LYS A 1 87 ? -0.785 -4.058 -26.991 1.00 54.66 87 LYS A N 1
ATOM 685 C CA . LYS A 1 87 ? -1.246 -2.892 -26.202 1.00 54.66 87 LYS A CA 1
ATOM 686 C C . LYS A 1 87 ? -1.713 -3.291 -24.787 1.00 54.66 87 LYS A C 1
ATOM 688 O O . LYS A 1 87 ? -2.786 -3.853 -24.597 1.00 54.66 87 LYS A O 1
ATOM 693 N N . LYS A 1 88 ? -0.902 -2.914 -23.794 1.00 52.88 88 LYS A N 1
ATOM 694 C CA . LYS A 1 88 ? -0.978 -3.263 -22.358 1.00 52.88 88 LYS A CA 1
ATOM 695 C C . LYS A 1 88 ? -2.245 -2.805 -21.611 1.00 52.88 88 LYS A C 1
ATOM 697 O O . LYS A 1 88 ? -2.451 -3.204 -20.473 1.00 52.88 88 LYS A O 1
ATOM 702 N N . GLU A 1 89 ? -3.080 -1.973 -22.226 1.00 49.97 89 GLU A N 1
ATOM 703 C CA . GLU A 1 89 ? -4.260 -1.357 -21.592 1.00 49.97 89 GLU A CA 1
ATOM 704 C C . GLU A 1 89 ? -5.442 -2.330 -21.424 1.00 49.97 89 GLU A C 1
ATOM 706 O O . GLU A 1 89 ? -6.301 -2.106 -20.574 1.00 49.97 89 GLU A O 1
ATOM 711 N N . LEU A 1 90 ? -5.473 -3.430 -22.189 1.00 50.09 90 LEU A N 1
ATOM 712 C CA . LEU A 1 90 ? -6.549 -4.429 -22.129 1.00 50.09 90 LEU A CA 1
ATOM 713 C C . LEU A 1 90 ? -6.389 -5.471 -21.007 1.00 50.09 90 LEU A C 1
ATOM 715 O O . LEU A 1 90 ? -7.372 -6.122 -20.668 1.00 50.09 90 LEU A O 1
ATOM 719 N N . TYR A 1 91 ? -5.190 -5.636 -20.433 1.00 51.34 91 TYR A N 1
ATOM 720 C CA . TYR A 1 91 ? -4.870 -6.803 -19.592 1.00 51.34 91 TYR A CA 1
ATOM 721 C C . TYR A 1 91 ? -4.643 -6.495 -18.101 1.00 51.34 91 TYR A C 1
ATOM 723 O O . TYR A 1 91 ? -4.907 -7.345 -17.262 1.00 51.34 91 TYR A O 1
ATOM 731 N N . ASP A 1 92 ? -4.214 -5.277 -17.751 1.00 60.12 92 ASP A N 1
ATOM 732 C CA . ASP A 1 92 ? -3.959 -4.831 -16.360 1.00 60.12 92 ASP A CA 1
ATOM 733 C C . ASP A 1 92 ? -5.247 -4.724 -15.513 1.00 60.12 92 ASP A C 1
ATOM 735 O O . ASP A 1 92 ? -5.195 -4.639 -14.292 1.00 60.12 92 ASP A O 1
ATOM 739 N N . GLY A 1 93 ? -6.424 -4.719 -16.148 1.00 60.69 93 GLY A N 1
ATOM 740 C CA . GLY A 1 93 ? -7.665 -4.328 -15.482 1.00 60.69 93 GLY A CA 1
ATOM 741 C C . GLY A 1 93 ? -7.808 -2.809 -15.345 1.00 60.69 93 GLY A C 1
ATOM 742 O O . GLY A 1 93 ? -8.859 -2.349 -14.908 1.00 60.69 93 GLY A O 1
ATOM 743 N N . THR A 1 94 ? -6.837 -2.008 -15.816 1.00 65.88 94 THR A N 1
ATOM 744 C CA . THR A 1 94 ? -6.930 -0.535 -15.866 1.00 65.88 94 THR A CA 1
ATOM 745 C C . THR A 1 94 ? -8.187 -0.068 -16.582 1.00 65.88 94 THR A C 1
ATOM 747 O O . THR A 1 94 ? -8.798 0.919 -16.185 1.00 65.88 94 THR A O 1
ATOM 750 N N . ALA A 1 95 ? -8.604 -0.794 -17.622 1.00 64.12 95 ALA A N 1
ATOM 751 C CA . ALA A 1 95 ? -9.835 -0.534 -18.360 1.00 64.12 95 ALA A CA 1
ATOM 752 C C . ALA A 1 95 ? -11.117 -0.703 -17.518 1.00 64.12 95 ALA A C 1
ATOM 754 O O . ALA A 1 95 ? -12.185 -0.274 -17.951 1.00 64.12 95 ALA A O 1
ATOM 755 N N . ARG A 1 96 ? -11.019 -1.294 -16.322 1.00 69.69 96 ARG A N 1
ATOM 756 C CA . ARG A 1 96 ? -12.094 -1.432 -15.330 1.00 69.69 96 ARG A CA 1
ATOM 757 C C . ARG A 1 96 ? -11.973 -0.432 -14.173 1.00 69.69 96 ARG A C 1
ATOM 759 O O . ARG A 1 96 ? -12.928 -0.285 -13.425 1.00 69.69 96 ARG A O 1
ATOM 766 N N . LEU A 1 97 ? -10.842 0.269 -14.036 1.00 72.94 97 LEU A N 1
ATOM 767 C CA . LEU A 1 97 ? -10.662 1.323 -13.029 1.00 72.94 97 LEU A CA 1
ATOM 768 C C . LEU A 1 97 ? -11.450 2.582 -13.401 1.00 72.94 97 LEU A C 1
ATOM 770 O O . LEU A 1 97 ? -11.570 2.911 -14.583 1.00 72.94 97 LEU A O 1
ATOM 774 N N . GLU A 1 98 ? -11.920 3.328 -12.405 1.00 78.62 98 GLU A N 1
ATOM 775 C CA . GLU A 1 98 ? -12.528 4.648 -12.604 1.00 78.62 98 GLU A CA 1
ATOM 776 C C . GLU A 1 98 ? -11.564 5.629 -13.296 1.00 78.62 98 GLU A C 1
ATOM 778 O O . GLU A 1 98 ? -10.344 5.429 -13.324 1.00 78.62 98 GLU A O 1
ATOM 783 N N . ARG A 1 99 ? -12.112 6.697 -13.891 1.00 76.62 99 ARG A N 1
ATOM 784 C CA . ARG A 1 99 ? -11.391 7.598 -14.809 1.00 76.62 99 ARG A CA 1
ATOM 785 C C . ARG A 1 99 ? -10.085 8.149 -14.225 1.00 76.62 99 ARG A C 1
ATOM 787 O O . ARG A 1 99 ? -9.061 8.113 -14.907 1.00 76.62 99 ARG A O 1
ATOM 794 N N . GLU A 1 100 ? -10.100 8.631 -12.986 1.00 78.06 100 GLU A N 1
ATOM 795 C CA . GLU A 1 100 ? -8.927 9.257 -12.359 1.00 78.06 100 GLU A CA 1
ATOM 796 C C . GLU A 1 100 ? -7.853 8.245 -11.905 1.00 78.06 100 GLU A C 1
ATOM 798 O O . GLU A 1 100 ? -6.697 8.385 -12.326 1.00 78.06 100 GLU A O 1
ATOM 803 N N . PRO A 1 101 ? -8.185 7.154 -11.183 1.00 77.00 101 PRO A N 1
ATOM 804 C CA . PRO A 1 101 ? -7.223 6.086 -10.887 1.00 77.00 101 PRO A CA 1
ATOM 805 C C . PRO A 1 101 ? -6.594 5.476 -12.148 1.00 77.00 101 PRO A C 1
ATOM 807 O O . PRO A 1 101 ? -5.384 5.232 -12.202 1.00 77.00 101 PRO A O 1
ATOM 810 N N . ARG A 1 102 ? -7.394 5.301 -13.209 1.00 77.12 102 ARG A N 1
ATOM 811 C CA . ARG A 1 102 ? -6.926 4.832 -14.520 1.00 77.12 102 ARG A CA 1
ATOM 812 C C . ARG A 1 102 ? -5.893 5.780 -15.123 1.00 77.12 102 ARG A C 1
ATOM 814 O O . ARG A 1 102 ? -4.845 5.331 -15.587 1.00 77.12 102 ARG A O 1
ATOM 821 N N . ARG A 1 103 ? -6.153 7.092 -15.104 1.00 75.44 103 ARG A N 1
ATOM 822 C CA . ARG A 1 103 ? -5.226 8.118 -15.615 1.00 75.44 103 ARG A CA 1
ATOM 823 C C . ARG A 1 103 ? -3.895 8.108 -14.874 1.00 75.44 103 ARG A C 1
ATOM 825 O O . ARG A 1 103 ? -2.848 8.219 -15.516 1.00 75.44 103 ARG A O 1
ATOM 832 N N . PHE A 1 104 ? -3.924 7.974 -13.551 1.00 77.00 104 PHE A N 1
ATOM 833 C CA . PHE A 1 104 ? -2.707 7.892 -12.746 1.00 77.00 104 PHE A CA 1
ATOM 834 C C . PHE A 1 104 ? -1.902 6.632 -13.080 1.00 77.00 104 PHE A C 1
ATOM 836 O O . PHE A 1 104 ? -0.711 6.721 -13.382 1.00 77.00 104 PHE A O 1
ATOM 843 N N . ARG A 1 105 ? -2.566 5.472 -13.135 1.00 75.81 105 ARG A N 1
ATOM 844 C CA . ARG A 1 105 ? -1.928 4.193 -13.469 1.00 75.81 105 ARG A CA 1
ATOM 845 C C . ARG A 1 105 ? -1.303 4.208 -14.863 1.00 75.81 105 ARG A C 1
ATOM 847 O O . ARG A 1 105 ? -0.162 3.783 -15.019 1.00 75.81 105 ARG A O 1
ATOM 854 N N . ILE A 1 106 ? -1.988 4.768 -15.864 1.00 73.81 106 ILE A N 1
ATOM 855 C CA . ILE A 1 106 ? -1.435 4.921 -17.220 1.00 73.81 106 ILE A CA 1
ATOM 856 C C . ILE A 1 106 ? -0.201 5.833 -17.214 1.00 73.81 106 ILE A C 1
ATOM 858 O O . ILE A 1 106 ? 0.801 5.492 -17.846 1.00 73.81 106 ILE A O 1
ATOM 862 N N . ARG A 1 107 ? -0.237 6.970 -16.501 1.00 77.25 107 ARG A N 1
ATOM 863 C CA . ARG A 1 107 ? 0.927 7.867 -16.370 1.00 77.25 107 ARG A CA 1
ATOM 864 C C . ARG A 1 107 ? 2.117 7.150 -15.743 1.00 77.25 107 ARG A C 1
ATOM 866 O O . ARG A 1 107 ? 3.208 7.194 -16.303 1.00 77.25 107 ARG A O 1
ATOM 873 N N . TRP A 1 1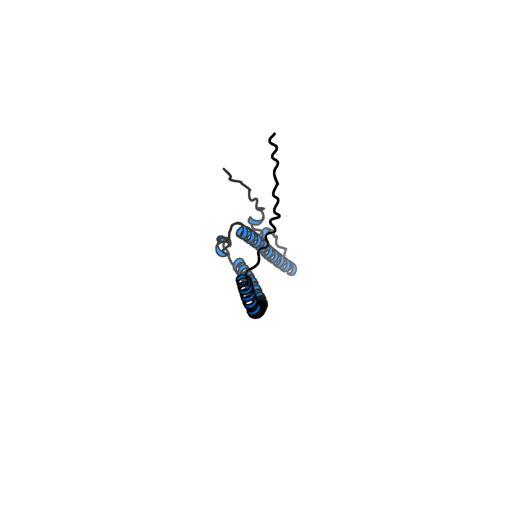08 ? 1.894 6.445 -14.640 1.00 78.81 108 TRP A N 1
ATOM 874 C CA . TRP A 1 108 ? 2.932 5.670 -13.969 1.00 78.81 108 TRP A CA 1
ATOM 875 C C . TRP A 1 108 ? 3.530 4.599 -14.891 1.00 78.81 108 TRP A C 1
ATOM 877 O O . TRP A 1 108 ? 4.744 4.557 -15.080 1.00 78.81 108 TRP A O 1
ATOM 887 N N . LEU A 1 109 ? 2.687 3.820 -15.579 1.00 73.56 109 LEU A N 1
ATOM 888 C CA . LEU A 1 109 ? 3.134 2.801 -16.534 1.00 73.56 109 LEU A CA 1
ATOM 889 C C . LEU A 1 109 ? 3.952 3.390 -17.692 1.00 73.56 109 LEU A C 1
ATOM 891 O O . LEU A 1 109 ? 4.887 2.745 -18.164 1.00 73.56 109 LEU A O 1
ATOM 895 N N . LYS A 1 110 ? 3.613 4.589 -18.185 1.00 75.12 110 LYS A N 1
ATOM 896 C CA . LYS A 1 110 ? 4.412 5.281 -19.211 1.00 75.12 110 LYS A CA 1
ATOM 897 C C . LYS A 1 110 ? 5.791 5.666 -18.670 1.00 75.12 110 LYS A C 1
ATOM 899 O O . LYS A 1 110 ? 6.789 5.414 -19.343 1.00 75.12 110 LYS A O 1
ATOM 904 N N . THR A 1 111 ? 5.848 6.218 -17.459 1.00 77.75 111 THR A N 1
ATOM 905 C CA . THR A 1 111 ? 7.107 6.590 -16.798 1.00 77.75 111 THR A CA 1
ATOM 906 C C . THR A 1 111 ? 8.006 5.377 -16.579 1.00 77.75 111 THR A C 1
ATOM 908 O O . THR A 1 111 ? 9.177 5.421 -16.949 1.00 77.75 111 THR A O 1
ATOM 911 N N . GLU A 1 112 ? 7.464 4.276 -16.058 1.00 76.06 112 GLU A N 1
ATOM 912 C CA . GLU A 1 112 ? 8.235 3.049 -15.831 1.00 76.06 112 GLU A CA 1
ATOM 913 C C . GLU A 1 112 ? 8.753 2.453 -17.144 1.00 76.06 112 GLU A C 1
ATOM 915 O O . GLU A 1 112 ? 9.936 2.149 -17.257 1.00 76.06 112 GLU A O 1
ATOM 920 N N . ARG A 1 113 ? 7.938 2.420 -18.209 1.00 72.38 113 ARG A N 1
ATOM 921 C CA . ARG A 1 113 ? 8.410 1.982 -19.539 1.00 72.38 113 ARG A CA 1
ATOM 922 C C . ARG A 1 113 ? 9.565 2.831 -20.061 1.00 72.38 113 ARG A C 1
ATOM 924 O O . ARG A 1 113 ? 10.495 2.280 -20.651 1.00 72.38 113 ARG A O 1
ATOM 931 N N . LYS A 1 114 ? 9.501 4.154 -19.873 1.00 78.50 114 LYS A N 1
ATOM 932 C CA . LYS A 1 114 ? 10.584 5.061 -20.267 1.00 78.50 114 LYS A CA 1
ATOM 933 C C . LYS A 1 114 ? 11.854 4.743 -19.480 1.00 78.50 114 LYS A C 1
ATOM 935 O O . LYS A 1 114 ? 12.902 4.594 -20.098 1.00 78.50 114 LYS A O 1
ATOM 940 N N . LYS A 1 115 ? 11.761 4.551 -18.159 1.00 79.12 115 LYS A N 1
ATOM 941 C CA . LYS A 1 115 ? 12.904 4.161 -17.316 1.00 79.12 115 LYS A CA 1
ATOM 942 C C . LYS A 1 115 ? 13.518 2.830 -17.744 1.00 79.12 115 LYS A C 1
ATOM 944 O O . LYS A 1 115 ? 14.715 2.784 -17.995 1.00 79.12 115 LYS A O 1
ATOM 949 N N . THR A 1 116 ? 12.716 1.774 -17.905 1.00 77.00 116 THR A N 1
ATOM 950 C CA . THR A 1 116 ? 13.202 0.456 -18.353 1.00 77.00 116 THR A CA 1
ATOM 951 C C . THR A 1 116 ? 13.936 0.559 -19.687 1.00 77.00 116 THR A C 1
ATOM 953 O O . THR A 1 116 ? 14.969 -0.072 -19.905 1.00 77.00 116 THR A O 1
ATOM 956 N N . ARG A 1 117 ? 13.401 1.356 -20.612 1.00 77.56 117 ARG A N 1
ATOM 957 C CA . ARG A 1 117 ? 13.999 1.557 -21.928 1.00 77.56 117 ARG A CA 1
ATOM 958 C C . ARG A 1 117 ? 15.310 2.341 -21.855 1.00 77.56 117 ARG A C 1
ATOM 960 O O . ARG A 1 117 ? 16.263 1.927 -22.506 1.00 77.56 117 ARG A O 1
ATOM 967 N N . VAL A 1 118 ? 15.365 3.419 -21.068 1.00 81.75 118 VAL A N 1
ATOM 968 C CA . VAL A 1 118 ? 16.604 4.170 -20.797 1.00 81.75 118 VAL A CA 1
ATOM 969 C C . VAL A 1 118 ? 17.652 3.234 -20.202 1.00 81.75 118 VAL A C 1
ATOM 971 O O . VAL A 1 118 ? 18.741 3.144 -20.749 1.00 81.75 118 VAL A O 1
ATOM 974 N N . ALA A 1 119 ? 17.294 2.429 -19.201 1.00 83.12 119 ALA A N 1
ATOM 975 C CA . ALA A 1 119 ? 18.207 1.460 -18.600 1.00 83.12 119 ALA A CA 1
ATOM 976 C C . ALA A 1 119 ? 18.725 0.422 -19.617 1.00 83.12 119 ALA A C 1
ATOM 978 O O . ALA A 1 119 ? 19.904 0.071 -19.610 1.00 83.12 119 ALA A O 1
ATOM 979 N N . LYS A 1 120 ? 17.871 -0.060 -20.536 1.00 82.56 120 LYS A N 1
ATOM 980 C CA . LYS A 1 120 ? 18.291 -0.958 -21.632 1.00 82.56 120 LYS A CA 1
ATOM 981 C C . LYS A 1 120 ? 19.249 -0.267 -22.608 1.00 82.56 120 LYS A C 1
ATOM 983 O O . LYS A 1 120 ? 20.196 -0.904 -23.067 1.00 82.56 120 LYS A O 1
ATOM 988 N N . TRP A 1 121 ? 19.011 1.005 -22.920 1.00 85.19 121 TRP A N 1
ATOM 989 C CA . TRP A 1 121 ? 19.884 1.813 -23.772 1.00 85.19 121 TRP A CA 1
ATOM 990 C C . TRP A 1 121 ? 21.240 2.081 -23.104 1.00 85.19 121 TRP A C 1
ATOM 992 O O . TRP A 1 121 ? 22.274 1.793 -23.701 1.00 85.19 121 TRP A O 1
ATOM 1002 N N . GLU A 1 122 ? 21.245 2.516 -21.844 1.00 87.44 122 GLU A N 1
ATOM 1003 C CA . GLU A 1 122 ? 22.456 2.746 -21.048 1.00 87.44 122 GLU A CA 1
ATOM 1004 C C . GLU A 1 122 ? 23.289 1.471 -20.926 1.00 87.44 122 GLU A C 1
ATOM 1006 O O . GLU A 1 122 ? 24.487 1.492 -21.194 1.00 87.44 122 GLU A O 1
ATOM 1011 N N . LYS A 1 123 ? 22.652 0.334 -20.614 1.00 86.88 123 LYS A N 1
ATOM 1012 C CA . LYS A 1 123 ? 23.334 -0.963 -20.526 1.00 86.88 123 LYS A CA 1
ATOM 1013 C C . LYS A 1 123 ? 23.976 -1.369 -21.854 1.00 86.88 123 LYS A C 1
ATOM 1015 O O . LYS A 1 123 ? 25.065 -1.935 -21.858 1.00 86.88 123 LYS A O 1
ATOM 1020 N N . LYS A 1 124 ? 23.319 -1.086 -22.983 1.00 83.25 124 LYS A N 1
ATOM 1021 C CA . LYS A 1 124 ? 23.866 -1.387 -24.310 1.00 83.25 124 LYS A CA 1
ATOM 1022 C C . LYS A 1 124 ? 25.020 -0.456 -24.679 1.00 83.25 124 LYS A C 1
ATOM 1024 O O . LYS A 1 124 ? 26.001 -0.927 -25.237 1.00 83.25 124 LYS A O 1
ATOM 1029 N N . ASN A 1 125 ? 24.929 0.830 -24.358 1.00 85.12 125 ASN A N 1
ATOM 1030 C CA . ASN A 1 125 ? 26.020 1.769 -24.618 1.00 85.12 125 ASN A CA 1
ATOM 1031 C C . ASN A 1 125 ? 27.227 1.497 -23.712 1.00 85.12 125 ASN A C 1
ATOM 1033 O O . ASN A 1 125 ? 28.356 1.563 -24.179 1.00 85.12 125 ASN A O 1
ATOM 1037 N N . LEU A 1 126 ? 27.003 1.097 -22.457 1.00 87.50 126 LEU A N 1
ATOM 1038 C CA . LEU A 1 126 ? 28.077 0.629 -21.582 1.00 87.50 126 LEU A CA 1
ATOM 1039 C C . LEU A 1 126 ? 28.803 -0.574 -22.203 1.00 87.50 126 LEU A C 1
ATOM 1041 O O . LEU A 1 126 ? 30.017 -0.536 -22.360 1.00 87.50 126 LEU A O 1
ATOM 1045 N N . PHE A 1 127 ? 28.050 -1.583 -22.654 1.00 86.69 127 PHE A N 1
ATOM 1046 C CA . PHE A 1 127 ? 28.613 -2.736 -23.361 1.00 86.69 127 PHE A CA 1
ATOM 1047 C C . PHE A 1 127 ? 29.365 -2.332 -24.639 1.00 86.69 127 PHE A C 1
ATOM 1049 O O . PHE A 1 127 ? 30.441 -2.854 -24.910 1.00 86.69 127 PHE A O 1
ATOM 1056 N N . ASN A 1 128 ? 28.830 -1.396 -25.427 1.00 84.75 128 ASN A N 1
ATOM 1057 C CA . ASN A 1 128 ? 29.493 -0.933 -26.645 1.00 84.75 128 ASN A CA 1
ATOM 1058 C C . ASN A 1 128 ? 30.839 -0.264 -26.337 1.00 84.75 128 ASN A C 1
ATOM 1060 O O . ASN A 1 128 ? 31.826 -0.593 -26.985 1.00 84.75 128 ASN A O 1
ATOM 1064 N N . ARG A 1 129 ? 30.902 0.595 -25.312 1.00 86.06 129 ARG A N 1
ATOM 1065 C CA . ARG A 1 129 ? 32.149 1.240 -24.868 1.00 86.06 129 ARG A CA 1
ATOM 1066 C C . ARG A 1 129 ? 33.188 0.242 -24.382 1.00 86.06 129 ARG A C 1
ATOM 1068 O O . ARG A 1 129 ? 34.361 0.407 -24.679 1.00 86.06 129 ARG A O 1
ATOM 1075 N N . GLU A 1 130 ? 32.762 -0.794 -23.663 1.00 88.88 130 GLU A N 1
ATOM 1076 C CA . GLU A 1 130 ? 33.651 -1.868 -23.197 1.00 88.88 130 GLU A CA 1
ATOM 1077 C C . GLU A 1 130 ? 34.241 -2.703 -24.347 1.00 88.88 130 GLU A C 1
ATOM 1079 O O . GLU A 1 130 ? 35.243 -3.384 -24.151 1.00 88.88 130 GLU A O 1
ATOM 1084 N N . ASN A 1 131 ? 33.638 -2.654 -25.540 1.00 87.06 131 ASN A N 1
ATOM 1085 C CA . ASN A 1 131 ? 34.040 -3.433 -26.714 1.00 87.06 131 ASN A CA 1
ATOM 1086 C C . ASN A 1 131 ? 34.510 -2.551 -27.892 1.00 87.06 131 ASN A C 1
ATOM 1088 O O . ASN A 1 131 ? 34.510 -3.019 -29.030 1.00 87.06 131 ASN A O 1
ATOM 1092 N N . ASP A 1 132 ? 34.864 -1.283 -27.643 1.00 84.94 132 ASP A N 1
ATOM 1093 C CA . ASP A 1 132 ? 35.275 -0.293 -28.658 1.00 84.94 132 ASP A CA 1
ATOM 1094 C C . ASP A 1 132 ? 34.279 -0.129 -29.831 1.00 84.94 132 ASP A C 1
ATOM 1096 O O . ASP A 1 132 ? 34.639 0.193 -30.966 1.00 84.94 132 ASP A O 1
ATOM 1100 N N . LEU A 1 133 ? 32.989 -0.339 -29.561 1.00 83.25 133 LEU A N 1
ATOM 1101 C CA . LEU A 1 133 ? 31.892 -0.124 -30.502 1.00 83.25 133 LEU A CA 1
ATOM 1102 C C . LEU A 1 133 ? 31.280 1.272 -30.321 1.00 83.25 133 LEU A C 1
ATOM 1104 O O . LEU A 1 133 ? 31.284 1.853 -29.239 1.00 83.25 133 LEU A O 1
ATOM 1108 N N . SER A 1 134 ? 30.680 1.798 -31.390 1.00 80.12 134 SER A N 1
ATOM 1109 C CA . SER A 1 134 ? 29.978 3.087 -31.359 1.00 80.12 134 SER A CA 1
ATOM 1110 C C . SER A 1 134 ? 28.723 3.039 -30.472 1.00 80.12 134 SER A C 1
ATOM 1112 O O . SER A 1 134 ? 27.943 2.080 -30.523 1.00 80.12 134 SER A O 1
ATOM 1114 N N . ASP A 1 135 ? 28.512 4.089 -29.673 1.00 80.69 135 ASP A N 1
ATOM 1115 C CA . ASP A 1 135 ? 27.302 4.278 -28.868 1.00 80.69 135 ASP A CA 1
ATOM 1116 C C . ASP A 1 135 ? 26.047 4.310 -29.759 1.00 80.69 135 ASP A C 1
ATOM 1118 O O . ASP A 1 135 ? 26.036 4.871 -30.854 1.00 80.69 135 ASP A O 1
ATOM 1122 N N . SER A 1 136 ? 24.955 3.702 -29.293 1.00 74.69 136 SER A N 1
ATOM 1123 C CA . SER A 1 136 ? 23.680 3.753 -30.010 1.00 74.69 136 SER A CA 1
ATOM 1124 C C . SER A 1 136 ? 22.918 5.046 -29.705 1.00 74.69 136 SER A C 1
ATOM 1126 O O . SER A 1 136 ? 22.895 5.496 -28.559 1.00 74.69 136 SER A O 1
ATOM 1128 N N . ASP A 1 137 ? 22.235 5.616 -30.701 1.00 74.88 137 ASP A N 1
ATOM 1129 C CA . ASP A 1 137 ? 21.370 6.786 -30.503 1.00 74.88 137 ASP A CA 1
ATOM 1130 C C . ASP A 1 137 ? 20.106 6.411 -29.725 1.00 74.88 137 ASP A C 1
ATOM 1132 O O . ASP A 1 137 ? 19.400 5.461 -30.081 1.00 74.88 137 ASP A O 1
ATOM 1136 N N . TYR A 1 138 ? 19.772 7.195 -28.697 1.00 63.19 138 TYR A N 1
ATOM 1137 C CA . TYR A 1 138 ? 18.559 6.996 -27.895 1.00 63.19 138 TYR A CA 1
ATOM 1138 C C . TYR A 1 138 ? 17.275 7.048 -28.744 1.00 63.19 138 TYR A C 1
ATOM 1140 O O . TYR A 1 138 ? 16.301 6.350 -28.458 1.00 63.19 138 TYR A O 1
ATOM 1148 N N . GLU A 1 139 ? 17.280 7.806 -29.845 1.00 68.00 139 GLU A N 1
ATOM 1149 C CA . GLU A 1 139 ? 16.149 7.904 -30.775 1.00 68.00 139 GLU A CA 1
ATOM 1150 C C . GLU A 1 139 ? 15.755 6.560 -31.396 1.00 68.00 139 GLU A C 1
ATOM 1152 O O . GLU A 1 139 ? 14.571 6.328 -31.627 1.00 68.00 139 GLU A O 1
ATOM 1157 N N . LYS A 1 140 ? 16.699 5.620 -31.557 1.00 66.69 140 LYS A N 1
ATOM 1158 C CA . LYS A 1 140 ? 16.411 4.254 -32.041 1.00 66.69 140 LYS A CA 1
ATOM 1159 C C . LYS A 1 140 ? 15.558 3.446 -31.060 1.00 66.69 140 LYS A C 1
ATOM 1161 O O . LYS A 1 140 ? 14.982 2.426 -31.431 1.00 66.69 140 LYS A O 1
ATOM 1166 N N . TYR A 1 141 ? 15.484 3.896 -29.811 1.00 59.72 141 TYR A N 1
ATOM 1167 C CA . TYR A 1 141 ? 14.682 3.303 -28.749 1.00 59.72 141 TYR A CA 1
ATOM 1168 C C . TYR A 1 141 ? 13.405 4.109 -28.477 1.00 59.72 141 TYR A C 1
ATOM 1170 O O . TYR A 1 141 ? 12.445 3.561 -27.934 1.00 59.72 141 TYR A O 1
ATOM 1178 N N . SER A 1 142 ? 13.362 5.385 -28.866 1.00 61.41 142 SER A N 1
ATOM 1179 C CA . SER A 1 142 ? 12.193 6.249 -28.710 1.00 61.41 142 SER A CA 1
ATOM 1180 C C . SER A 1 142 ? 11.036 5.797 -29.610 1.00 61.41 142 SER A C 1
ATOM 1182 O O . SER A 1 142 ? 11.202 5.553 -30.802 1.00 61.41 142 SER A O 1
ATOM 1184 N N . THR A 1 143 ? 9.833 5.684 -29.048 1.00 60.62 143 THR A N 1
ATOM 1185 C CA . THR A 1 143 ? 8.601 5.449 -29.816 1.00 60.62 143 THR A CA 1
ATOM 1186 C C . THR A 1 143 ? 7.900 6.782 -30.079 1.00 60.62 143 THR A C 1
ATOM 1188 O O . THR A 1 143 ? 7.904 7.637 -29.201 1.00 60.62 143 THR A O 1
ATOM 1191 N N . LYS A 1 144 ? 7.226 6.959 -31.232 1.00 54.69 144 LYS A N 1
ATOM 1192 C CA . LYS A 1 144 ? 6.463 8.190 -31.582 1.00 54.69 144 LYS A CA 1
ATOM 1193 C C . LYS A 1 144 ? 5.517 8.698 -30.473 1.00 54.69 144 LYS A C 1
ATOM 1195 O O . LYS A 1 144 ? 5.238 9.886 -30.401 1.00 54.69 144 LYS A O 1
ATOM 1200 N N . SER A 1 145 ? 5.068 7.813 -29.579 1.00 53.00 145 SER A N 1
ATOM 1201 C CA . SER A 1 145 ? 4.272 8.152 -28.388 1.00 53.00 145 SER A CA 1
ATOM 1202 C C . SER A 1 145 ? 4.958 9.079 -27.380 1.00 53.00 145 SER A C 1
ATOM 1204 O O . SER A 1 145 ? 4.292 9.563 -26.469 1.00 53.00 145 SER A O 1
ATOM 1206 N N . ASP A 1 146 ? 6.276 9.251 -27.479 1.00 46.75 146 ASP A N 1
ATOM 1207 C CA . ASP A 1 146 ? 7.085 9.999 -26.516 1.00 46.75 146 ASP A CA 1
ATOM 1208 C C . ASP A 1 146 ? 7.395 11.419 -27.007 1.00 46.75 146 ASP A C 1
ATOM 1210 O O . ASP A 1 146 ? 7.686 12.291 -26.191 1.00 46.75 146 ASP A O 1
ATOM 1214 N N . SER A 1 147 ? 7.318 11.649 -28.325 1.00 48.41 147 SER A N 1
ATOM 1215 C CA . SER A 1 147 ? 7.471 12.965 -28.962 1.00 48.41 147 SER A CA 1
ATOM 1216 C C . SER A 1 147 ? 6.170 13.767 -28.992 1.00 48.41 147 SER A C 1
ATOM 1218 O O . SER A 1 147 ? 6.204 14.991 -29.071 1.00 48.41 147 SER A O 1
ATOM 1220 N N . GLU A 1 148 ? 5.021 13.099 -28.890 1.00 46.50 148 GLU A N 1
ATOM 1221 C CA . GLU A 1 148 ? 3.749 13.765 -28.620 1.00 46.50 148 GLU A CA 1
ATOM 1222 C C . GLU A 1 148 ? 3.659 14.035 -27.117 1.00 46.50 148 GLU A C 1
ATOM 1224 O O . GLU A 1 148 ? 3.137 13.236 -26.330 1.00 46.50 148 GLU A O 1
ATOM 1229 N N . GLY A 1 149 ? 4.191 15.191 -26.704 1.00 46.56 149 GLY A N 1
ATOM 1230 C CA . GLY A 1 149 ? 3.762 15.825 -25.464 1.00 46.56 149 GLY A CA 1
ATOM 1231 C C . GLY A 1 149 ? 2.240 15.773 -25.449 1.00 46.56 149 GLY A C 1
ATOM 1232 O O . GLY A 1 149 ? 1.604 16.241 -26.388 1.00 46.56 149 GLY A O 1
ATOM 1233 N N . THR A 1 150 ? 1.672 15.068 -24.471 1.00 43.44 150 THR A N 1
ATOM 1234 C CA . THR A 1 150 ? 0.255 14.716 -24.485 1.00 43.44 150 THR A CA 1
ATOM 1235 C C . THR A 1 150 ? -0.568 15.986 -24.279 1.00 43.44 150 THR A C 1
ATOM 1237 O O . THR A 1 150 ? -0.891 16.350 -23.151 1.00 43.44 150 THR A O 1
ATOM 1240 N N . LEU A 1 151 ? -0.849 16.675 -25.384 1.00 42.56 151 LEU A N 1
ATOM 1241 C CA . LEU A 1 151 ? -1.775 17.782 -25.492 1.00 42.56 151 LEU A CA 1
ATOM 1242 C C . LEU A 1 151 ? -3.169 17.164 -25.393 1.00 42.56 151 LEU A C 1
ATOM 1244 O O . LEU A 1 151 ? -3.778 16.768 -26.382 1.00 42.56 151 LEU A O 1
ATOM 1248 N N . TRP A 1 152 ? -3.640 16.970 -24.166 1.00 49.69 152 TRP A N 1
ATOM 1249 C CA . TRP A 1 152 ? -5.064 16.782 -23.957 1.00 49.69 152 TRP A CA 1
ATOM 1250 C C . TRP A 1 152 ? -5.688 18.155 -24.181 1.00 49.69 152 TRP A C 1
ATOM 1252 O O . TRP A 1 152 ? -5.559 19.021 -23.319 1.00 49.69 152 TRP A O 1
ATOM 1262 N N . SER A 1 153 ? -6.301 18.371 -25.348 1.00 41.50 153 SER A N 1
ATOM 1263 C CA . SER A 1 153 ? -7.268 19.454 -25.506 1.00 41.50 153 SER A CA 1
ATOM 1264 C C . SER A 1 153 ? -8.291 19.322 -24.384 1.00 41.50 153 SER A C 1
ATOM 1266 O O . SER A 1 153 ? -8.972 18.299 -24.267 1.00 41.50 153 SER A O 1
ATOM 1268 N N . SER A 1 154 ? -8.360 20.342 -23.539 1.00 42.91 154 SER A N 1
ATOM 1269 C CA . SER A 1 154 ? -9.538 20.621 -22.731 1.00 42.91 154 SER A CA 1
ATOM 1270 C C . SER A 1 154 ? -10.613 21.143 -23.680 1.00 42.91 154 SER A C 1
ATOM 1272 O O . SER A 1 154 ? -10.852 22.341 -23.724 1.00 42.91 154 SER A O 1
ATOM 1274 N N . ASP A 1 155 ? -11.198 20.272 -24.501 1.00 40.53 155 ASP A N 1
ATOM 1275 C CA . ASP A 1 155 ? -12.461 20.621 -25.146 1.00 40.53 155 ASP A CA 1
ATOM 1276 C C . ASP A 1 155 ? -13.573 20.281 -24.161 1.00 40.53 155 ASP A C 1
ATOM 1278 O O . ASP A 1 155 ? -14.050 19.146 -24.059 1.00 40.53 155 ASP A O 1
ATOM 1282 N N . ASP A 1 156 ? -13.918 21.311 -23.392 1.00 49.44 156 ASP A N 1
ATOM 1283 C CA . ASP A 1 156 ? -15.210 21.482 -22.753 1.00 49.44 156 ASP A CA 1
ATOM 1284 C C . ASP A 1 156 ? -16.292 21.350 -23.829 1.00 49.44 156 ASP A C 1
ATOM 1286 O O . ASP A 1 156 ? -16.588 22.275 -24.580 1.00 49.44 156 ASP A O 1
ATOM 1290 N N . SER A 1 157 ? -16.874 20.160 -23.931 1.00 45.56 157 SER A N 1
ATOM 1291 C CA . SER A 1 157 ? -18.167 19.979 -24.586 1.00 45.56 157 SER A CA 1
ATOM 1292 C C . SER A 1 157 ? -19.252 20.115 -23.522 1.00 45.56 157 SER A C 1
ATOM 1294 O O . SER A 1 157 ? -19.826 19.122 -23.079 1.00 45.56 157 SER A O 1
ATOM 1296 N N . GLU A 1 158 ? -19.490 21.350 -23.085 1.00 43.09 158 GLU A N 1
ATOM 1297 C CA . GLU A 1 158 ? -20.783 21.759 -22.539 1.00 43.09 158 GLU A CA 1
ATOM 1298 C C . GLU A 1 158 ? -21.528 22.539 -23.623 1.00 43.09 158 GLU A C 1
ATOM 1300 O O . GLU A 1 158 ? -21.208 23.696 -23.894 1.00 43.09 158 GLU A O 1
ATOM 1305 N N . SER A 1 159 ? -22.497 21.878 -24.264 1.00 38.06 159 SER A N 1
ATOM 1306 C CA . SER A 1 159 ? -23.780 22.418 -24.751 1.00 38.06 159 SER A CA 1
ATOM 1307 C C . SER A 1 159 ? -24.627 21.278 -25.309 1.00 38.06 159 SER A C 1
ATOM 1309 O O . SER A 1 159 ? -24.142 20.587 -26.232 1.00 38.06 159 SER A O 1
#

Foldseek 3Di:
DDDDDDDDDDDPPPPPPPQDPVNVVVVVVVVVVVVVCVVVVVVVVVVVVVVVVVVVVVCVVVVVVVVVVVVVVVVVLVVVVVPDPDDPCVPPCLVVDPDPVSVVVVVVVVVVVVVVLVVVLVVVQVVCVVVVHDRDDSVVSDDPVVVPPPPPPPPPPDD

Sequence (159 aa):
MEGSAQESCTTNSTFDHQITQWENRDALCTLTKLVDSVPVLDTRILESQRLLDRAATLMTEVVPGLREACMMREKLETDYFENMKVKKELYDGTARLEREPRRFRIRWLKTERKKTRVAKWEKKNLFNRENDLSDSDYEKYSTKSDSEGTLWSSDDSES

Secondary structure (DSSP, 8-state):
--------------------HHHHHHHHHHHHHHHHHHHHHHHHHHHHHHHHHHHHHHHHHHHHHHHHHHHHHHHHHHHHHHH--S-GGGTSSGGGS-HHHHHHHHHHHHHHHHHHHHHHHHHHHHHHHHTTPPPPPGGGT--GGGTS-----------

pLDDT: mean 70.37, std 14.91, range [38.06, 90.5]

Organism: NCBI:txid1314800

Radius of gyration: 39.76 Å; chains: 1; bounding box: 103×69×82 Å